Protein AF-A0A414EMF7-F1 (afdb_monomer_lite)

Structure (mmCIF, N/CA/C/O backbone):
data_AF-A0A414EMF7-F1
#
_entry.id   AF-A0A414EMF7-F1
#
loop_
_atom_site.group_PDB
_atom_site.id
_atom_site.type_symbol
_atom_site.label_atom_id
_atom_site.label_alt_id
_atom_site.label_comp_id
_atom_site.label_asym_id
_atom_site.label_entity_id
_atom_site.label_seq_id
_atom_site.pdbx_PDB_ins_code
_atom_site.Cartn_x
_atom_site.Cartn_y
_atom_site.Cartn_z
_atom_site.occupancy
_atom_site.B_iso_or_equiv
_atom_site.auth_seq_id
_atom_site.auth_comp_id
_atom_site.auth_asym_id
_atom_site.auth_atom_id
_atom_site.pdbx_PDB_model_num
ATOM 1 N N . MET A 1 1 ? -19.243 -28.372 12.394 1.00 40.41 1 MET A N 1
ATOM 2 C CA . MET A 1 1 ? -18.171 -29.191 11.798 1.00 40.41 1 MET A CA 1
ATOM 3 C C . MET A 1 1 ? -18.048 -28.735 10.355 1.00 40.41 1 MET A C 1
ATOM 5 O O . MET A 1 1 ? -18.875 -29.112 9.541 1.00 40.41 1 MET A O 1
ATOM 9 N N . VAL A 1 2 ? -17.167 -27.768 10.094 1.00 42.91 2 VAL A N 1
ATOM 10 C CA . VAL A 1 2 ? -16.967 -27.202 8.752 1.00 42.91 2 VAL A CA 1
ATOM 11 C C . VAL A 1 2 ? -15.722 -27.880 8.205 1.00 42.91 2 VAL A C 1
ATOM 13 O O . VAL A 1 2 ? -14.628 -27.635 8.707 1.00 42.91 2 VAL A O 1
ATOM 16 N N . GLU A 1 3 ? -15.904 -28.803 7.265 1.00 45.72 3 GLU A N 1
ATOM 17 C CA . GLU A 1 3 ? -14.784 -29.454 6.594 1.00 45.72 3 GLU A CA 1
ATOM 18 C C . GLU A 1 3 ? -14.095 -28.453 5.670 1.00 45.72 3 GLU A C 1
ATOM 20 O O . GLU A 1 3 ? -14.664 -27.943 4.706 1.00 45.72 3 GLU A O 1
ATOM 25 N N . TYR A 1 4 ? -12.850 -28.152 6.017 1.00 45.81 4 TYR A N 1
ATOM 26 C CA . TYR A 1 4 ? -11.920 -27.399 5.201 1.00 45.81 4 TYR A CA 1
ATOM 27 C C . TYR A 1 4 ? -11.330 -28.356 4.163 1.00 45.81 4 TYR A C 1
ATOM 29 O O . TYR A 1 4 ? -10.590 -29.270 4.521 1.00 45.81 4 TYR A O 1
ATOM 37 N N . VAL A 1 5 ? -11.667 -28.164 2.888 1.00 56.09 5 VAL A N 1
ATOM 38 C CA . VAL A 1 5 ? -11.054 -28.901 1.776 1.00 56.09 5 VAL A CA 1
ATOM 39 C C . VAL A 1 5 ? -9.934 -28.032 1.195 1.00 56.09 5 VAL A C 1
ATOM 41 O O . VAL A 1 5 ? -10.229 -27.043 0.519 1.00 56.09 5 VAL A O 1
ATOM 44 N N . PRO A 1 6 ? -8.649 -28.343 1.449 1.00 53.66 6 PRO A N 1
ATOM 45 C CA . PRO A 1 6 ? -7.547 -27.610 0.846 1.00 53.66 6 PRO A CA 1
ATOM 46 C C . PRO A 1 6 ? -7.408 -28.023 -0.624 1.00 53.66 6 PRO A C 1
ATOM 48 O O . PRO A 1 6 ? -7.032 -29.151 -0.933 1.00 53.66 6 PRO A O 1
ATOM 51 N N . TYR A 1 7 ? -7.687 -27.100 -1.545 1.00 48.19 7 TYR A N 1
ATOM 52 C CA . TYR A 1 7 ? -7.320 -27.264 -2.951 1.00 48.19 7 TYR A CA 1
ATOM 53 C C . TYR A 1 7 ? -5.804 -27.098 -3.100 1.00 48.19 7 TYR A C 1
ATOM 55 O O . TYR A 1 7 ? -5.296 -26.001 -3.327 1.00 48.19 7 TYR A O 1
ATOM 63 N N . THR A 1 8 ? -5.065 -28.197 -2.975 1.00 60.00 8 THR A N 1
ATOM 64 C CA . THR A 1 8 ? -3.690 -28.278 -3.464 1.00 60.00 8 THR A CA 1
ATOM 65 C C . THR A 1 8 ? -3.739 -28.500 -4.974 1.00 60.00 8 THR A C 1
ATOM 67 O O . THR A 1 8 ? -3.892 -29.618 -5.455 1.00 60.00 8 THR A O 1
ATOM 70 N N . LEU A 1 9 ? -3.639 -27.420 -5.752 1.00 50.56 9 LEU A N 1
ATOM 71 C CA . LEU A 1 9 ? -3.332 -27.538 -7.177 1.00 50.56 9 LEU A CA 1
ATOM 72 C C . LEU A 1 9 ? -1.840 -27.873 -7.321 1.00 50.56 9 LEU A C 1
ATOM 74 O O . LEU A 1 9 ? -1.004 -27.045 -6.947 1.00 50.56 9 LEU A O 1
ATOM 78 N N . PRO A 1 10 ? -1.466 -29.044 -7.866 1.00 48.88 10 PRO A N 1
ATOM 79 C CA . PRO A 1 10 ? -0.089 -29.293 -8.242 1.00 48.88 10 PRO A CA 1
ATOM 80 C C . PRO A 1 10 ? 0.187 -28.526 -9.538 1.00 48.88 10 PRO A C 1
ATOM 82 O O . PRO A 1 10 ? -0.061 -29.025 -10.633 1.00 48.88 10 PRO A O 1
ATOM 85 N N . TYR A 1 11 ? 0.731 -27.315 -9.436 1.00 38.62 11 TYR A N 1
ATOM 86 C CA . TYR A 1 11 ? 1.458 -26.725 -10.560 1.00 38.62 11 TYR A CA 1
ATOM 87 C C . TYR A 1 11 ? 2.813 -27.425 -10.668 1.00 38.62 11 TYR A C 1
ATOM 89 O O . TYR A 1 11 ? 3.858 -26.876 -10.330 1.00 38.62 11 TYR A O 1
ATOM 97 N N . THR A 1 12 ? 2.802 -28.681 -11.112 1.00 46.88 12 THR A N 1
ATOM 98 C CA . THR A 1 12 ? 4.007 -29.278 -11.671 1.00 46.88 12 THR A CA 1
ATOM 99 C C . THR A 1 12 ? 4.139 -28.721 -13.080 1.00 46.88 12 THR A C 1
ATOM 101 O O . THR A 1 12 ? 3.406 -29.085 -13.997 1.00 46.88 12 THR A O 1
ATOM 104 N N . CYS A 1 13 ? 5.057 -27.770 -13.250 1.00 42.38 13 CYS A N 1
ATOM 105 C CA . CYS A 1 13 ? 5.504 -27.338 -14.564 1.00 42.38 13 CYS A CA 1
ATOM 106 C C . CYS A 1 13 ? 6.121 -28.559 -15.250 1.00 42.38 13 CYS A C 1
ATOM 108 O O . CYS A 1 13 ? 7.273 -28.911 -15.002 1.00 42.38 13 CYS A O 1
ATOM 110 N N . GLN A 1 14 ? 5.324 -29.260 -16.053 1.00 43.91 14 GLN A N 1
ATOM 111 C CA . GLN A 1 14 ? 5.806 -30.334 -16.902 1.00 43.91 14 GLN A CA 1
ATOM 112 C C . GLN A 1 14 ? 6.824 -29.736 -17.869 1.00 43.91 14 GLN A C 1
ATOM 114 O O . GLN A 1 14 ? 6.471 -29.039 -18.819 1.00 43.91 14 GLN A O 1
ATOM 119 N N . THR A 1 15 ? 8.097 -30.038 -17.632 1.00 49.50 15 THR A N 1
ATOM 120 C CA . THR A 1 15 ? 9.191 -29.889 -18.594 1.00 49.50 15 THR A CA 1
ATOM 121 C C . THR A 1 15 ? 9.010 -30.929 -19.704 1.00 49.50 15 THR A C 1
ATOM 123 O O . THR A 1 15 ? 9.806 -31.848 -19.868 1.00 49.50 15 THR A O 1
ATOM 126 N N . GLY A 1 16 ? 7.902 -30.837 -20.437 1.00 40.62 16 GLY A N 1
ATOM 127 C CA . GLY A 1 16 ? 7.734 -31.483 -21.728 1.00 40.62 16 GLY A CA 1
ATOM 128 C C . GLY A 1 16 ? 8.246 -30.521 -22.788 1.00 40.62 16 GLY A C 1
ATOM 129 O O . GLY A 1 16 ? 7.924 -29.334 -22.745 1.00 40.62 16 GLY A O 1
A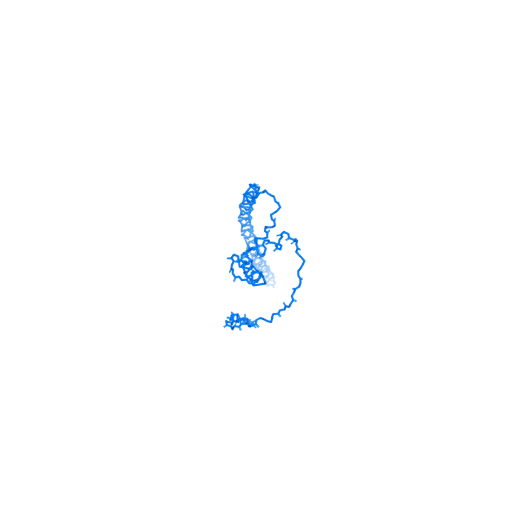TOM 130 N N . ALA A 1 17 ? 9.058 -31.005 -23.725 1.00 52.12 17 ALA A N 1
ATOM 131 C CA . ALA A 1 17 ? 9.447 -30.255 -24.910 1.00 52.12 17 ALA A CA 1
ATOM 132 C C . ALA A 1 17 ? 8.182 -29.884 -25.706 1.00 52.12 17 ALA A C 1
ATOM 134 O O . ALA A 1 17 ? 7.725 -30.631 -26.567 1.00 52.12 17 ALA A O 1
ATOM 135 N N . SER A 1 18 ? 7.575 -28.749 -25.360 1.00 44.59 18 SER A N 1
ATOM 136 C CA . SER A 1 18 ? 6.414 -28.200 -26.043 1.00 44.59 18 SER A CA 1
ATOM 137 C C . SER A 1 18 ? 6.889 -27.737 -27.410 1.00 44.59 18 SER A C 1
ATOM 139 O O . SER A 1 18 ? 7.482 -26.665 -27.550 1.00 44.59 18 SER A O 1
ATOM 141 N N . THR A 1 19 ? 6.689 -28.561 -28.435 1.00 51.62 19 THR A N 1
ATOM 142 C CA . THR A 1 19 ? 6.751 -28.084 -29.813 1.00 51.62 19 THR A CA 1
ATOM 143 C C . THR A 1 19 ? 5.555 -27.157 -30.007 1.00 51.62 19 THR A C 1
ATOM 145 O O . THR A 1 19 ? 4.486 -27.583 -30.443 1.00 51.62 19 THR A O 1
ATOM 148 N N . LEU A 1 20 ? 5.718 -25.897 -29.593 1.00 62.56 20 LEU A N 1
ATOM 149 C CA . LEU A 1 20 ? 4.739 -24.835 -29.776 1.00 62.56 20 LEU A CA 1
ATOM 150 C C . LEU A 1 20 ? 4.358 -24.790 -31.256 1.00 62.56 20 LEU A C 1
ATOM 152 O O . LEU A 1 20 ? 5.228 -24.675 -32.123 1.00 62.56 20 LEU A O 1
ATOM 156 N N . ALA A 1 21 ? 3.062 -24.897 -31.545 1.00 79.00 21 ALA A N 1
ATOM 157 C CA . ALA A 1 21 ? 2.555 -24.743 -32.899 1.00 79.00 21 ALA A CA 1
ATOM 158 C C . ALA A 1 21 ? 3.038 -23.394 -33.457 1.00 79.00 21 ALA A C 1
ATOM 160 O O . ALA A 1 21 ? 2.715 -22.336 -32.913 1.00 79.00 21 ALA A O 1
ATOM 161 N N . LYS A 1 22 ? 3.848 -23.424 -34.523 1.00 81.06 22 LYS A N 1
ATOM 162 C CA . LYS A 1 22 ? 4.320 -22.201 -35.178 1.00 81.06 22 LYS A CA 1
ATOM 163 C C . LYS A 1 22 ? 3.145 -21.540 -35.888 1.00 81.06 22 LYS A C 1
ATOM 165 O O . LYS A 1 22 ? 2.621 -22.074 -36.862 1.00 81.06 22 LYS A O 1
ATOM 170 N N . VAL A 1 23 ? 2.741 -20.370 -35.403 1.00 87.94 23 VAL A N 1
ATOM 171 C CA . VAL A 1 23 ? 1.693 -19.553 -36.022 1.00 87.94 23 VAL A CA 1
ATOM 172 C C . VAL A 1 23 ? 2.349 -18.499 -36.905 1.00 87.94 23 VAL A C 1
ATOM 174 O O . VAL A 1 23 ? 3.248 -17.783 -36.471 1.00 87.94 23 VAL A O 1
ATOM 177 N N . LYS A 1 24 ? 1.888 -18.375 -38.153 1.00 89.00 24 LYS A N 1
ATOM 178 C CA . LYS A 1 24 ? 2.339 -17.306 -39.049 1.00 89.00 24 LYS A CA 1
ATOM 179 C C . LYS A 1 24 ? 1.742 -15.974 -38.598 1.00 89.00 24 LYS A C 1
ATOM 181 O O . LYS A 1 24 ? 0.523 -15.846 -38.489 1.00 89.00 24 LYS A O 1
ATOM 186 N N . LYS A 1 25 ? 2.592 -14.967 -38.403 1.00 89.81 25 LYS A N 1
ATOM 187 C CA . LYS A 1 25 ? 2.176 -13.596 -38.099 1.00 89.81 25 LYS A CA 1
ATOM 188 C C . LYS A 1 25 ? 2.847 -12.611 -39.049 1.00 89.81 25 LYS A C 1
ATOM 190 O O . LYS A 1 25 ? 3.987 -12.810 -39.450 1.00 89.81 25 LYS A O 1
ATOM 195 N N . THR A 1 26 ? 2.111 -11.572 -39.424 1.00 92.12 26 THR A N 1
ATOM 196 C CA . THR A 1 26 ? 2.604 -10.445 -40.221 1.00 92.12 26 THR A CA 1
ATOM 197 C C . THR A 1 26 ? 2.654 -9.207 -39.340 1.00 92.12 26 THR A C 1
ATOM 199 O O . THR A 1 26 ? 1.661 -8.893 -38.678 1.00 92.12 26 THR A O 1
ATOM 202 N N . PHE A 1 27 ? 3.786 -8.511 -39.359 1.00 88.94 27 PHE A N 1
ATOM 203 C CA . PHE A 1 27 ? 4.009 -7.258 -38.644 1.00 88.94 27 PHE A CA 1
ATOM 204 C C . PHE A 1 27 ? 4.236 -6.143 -39.662 1.00 88.94 27 PHE A C 1
ATOM 206 O O . PHE A 1 27 ? 4.742 -6.399 -40.754 1.00 88.94 27 PHE A O 1
ATOM 213 N N . ARG A 1 28 ? 3.827 -4.925 -39.316 1.00 94.62 28 ARG A N 1
ATOM 214 C CA . ARG A 1 28 ? 4.217 -3.715 -40.038 1.00 94.62 28 ARG A CA 1
ATOM 215 C C . ARG A 1 28 ? 5.240 -3.015 -39.160 1.00 94.62 28 ARG A C 1
ATOM 217 O O . ARG A 1 28 ? 4.943 -2.776 -37.994 1.00 94.62 28 ARG A O 1
ATOM 224 N N . ILE A 1 29 ? 6.418 -2.779 -39.707 1.00 92.38 29 ILE A N 1
ATOM 225 C CA . ILE A 1 29 ? 7.547 -2.131 -39.044 1.00 92.38 29 ILE A CA 1
ATOM 226 C C . ILE A 1 29 ? 8.081 -1.052 -39.979 1.00 92.38 29 ILE A C 1
ATOM 228 O O . ILE A 1 29 ? 7.830 -1.116 -41.186 1.00 92.38 29 ILE A O 1
ATOM 232 N N . GLU A 1 30 ? 8.741 -0.058 -39.402 1.00 96.19 30 GLU A N 1
ATOM 233 C CA . GLU A 1 30 ? 9.403 1.011 -40.147 1.00 96.19 30 GLU A CA 1
ATOM 234 C C . GLU A 1 30 ? 10.648 0.462 -40.867 1.00 96.19 30 GLU A C 1
ATOM 236 O O . GLU A 1 30 ? 11.134 -0.629 -40.550 1.00 96.19 30 GLU A O 1
ATOM 241 N N . GLU A 1 31 ? 11.090 1.159 -41.915 1.00 95.25 31 GLU A N 1
ATOM 242 C CA . GLU A 1 31 ? 12.176 0.702 -42.795 1.00 95.25 31 GLU A CA 1
ATOM 243 C C . GLU A 1 31 ? 13.526 0.681 -42.064 1.00 95.25 31 GLU A C 1
ATOM 245 O O . GLU A 1 31 ? 14.247 -0.309 -42.135 1.00 95.25 31 GLU A O 1
ATOM 250 N N . ASP A 1 32 ? 13.801 1.708 -41.266 1.00 95.31 32 ASP A N 1
ATOM 251 C CA . ASP A 1 32 ? 14.966 1.804 -40.385 1.00 95.31 32 ASP A CA 1
ATOM 252 C C . ASP A 1 32 ? 15.003 0.673 -39.343 1.00 95.31 32 ASP A C 1
ATOM 254 O O . ASP A 1 32 ? 16.011 -0.020 -39.203 1.00 95.31 32 ASP A O 1
ATOM 258 N N . ALA A 1 33 ? 13.874 0.391 -38.688 1.00 94.12 33 ALA A N 1
ATOM 259 C CA . ALA A 1 33 ? 13.758 -0.723 -37.747 1.00 94.12 33 ALA A CA 1
ATOM 260 C C . ALA A 1 33 ? 13.949 -2.094 -38.429 1.00 94.12 33 ALA A C 1
ATOM 262 O O . ALA A 1 33 ? 14.392 -3.062 -37.799 1.00 94.12 33 ALA A O 1
ATOM 263 N N . TYR A 1 34 ? 13.599 -2.210 -39.714 1.00 94.50 34 TYR A N 1
ATOM 264 C CA . TYR A 1 34 ? 13.869 -3.414 -40.495 1.00 94.50 34 TYR A CA 1
ATOM 265 C C . TYR A 1 34 ? 15.357 -3.558 -40.824 1.00 94.50 34 TYR A C 1
ATOM 267 O O . TYR A 1 34 ? 15.892 -4.662 -40.688 1.00 94.50 34 TYR A O 1
ATOM 275 N N . ASP A 1 35 ? 16.029 -2.473 -41.202 1.00 96.12 35 ASP A N 1
ATOM 276 C CA . ASP A 1 35 ? 17.465 -2.477 -41.491 1.00 96.12 35 ASP A CA 1
ATOM 277 C C . ASP A 1 35 ? 18.284 -2.873 -40.254 1.00 96.12 35 ASP A C 1
ATOM 279 O O . ASP A 1 35 ? 19.145 -3.757 -40.337 1.00 96.12 35 ASP A O 1
ATOM 283 N N . GLU A 1 36 ? 17.937 -2.338 -39.080 1.00 95.19 36 GLU A N 1
ATOM 284 C CA . GLU A 1 36 ? 18.540 -2.751 -37.806 1.00 95.19 36 GLU A CA 1
ATOM 285 C C . GLU A 1 36 ? 18.321 -4.242 -37.519 1.00 95.19 36 GLU A C 1
ATOM 287 O O . GLU A 1 36 ? 19.240 -4.955 -37.108 1.00 95.19 36 GLU A O 1
ATOM 292 N N . LEU A 1 37 ? 17.112 -4.760 -37.769 1.00 94.12 37 LEU A N 1
ATOM 293 C CA . LEU A 1 37 ? 16.823 -6.184 -37.602 1.00 94.12 37 LEU A CA 1
ATOM 294 C C . LEU A 1 37 ? 17.682 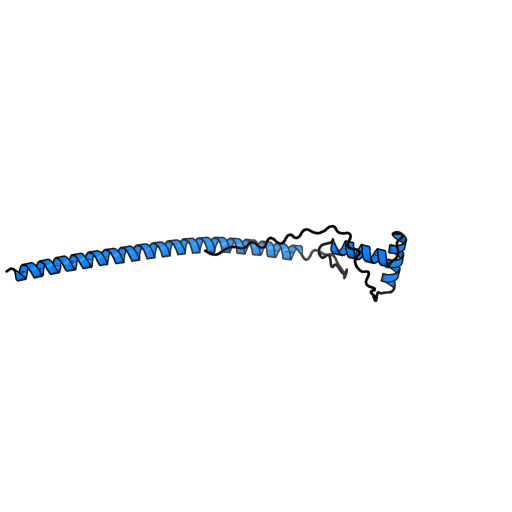-7.049 -38.537 1.00 94.12 37 LEU A C 1
ATOM 296 O O . LEU A 1 37 ? 18.128 -8.130 -38.133 1.00 94.12 37 LEU A O 1
ATOM 300 N N . VAL A 1 38 ? 17.910 -6.603 -39.776 1.00 95.81 38 VAL A N 1
ATOM 301 C CA . VAL A 1 38 ? 18.779 -7.297 -40.734 1.00 95.81 38 VAL A CA 1
ATOM 302 C C . VAL A 1 38 ? 20.212 -7.332 -40.210 1.00 95.81 38 VAL A C 1
ATOM 304 O O . VAL A 1 38 ? 20.787 -8.424 -40.136 1.00 95.81 38 VAL A O 1
ATOM 307 N N . GLU A 1 39 ? 20.756 -6.196 -39.775 1.00 95.50 39 GLU A N 1
ATOM 308 C CA . GLU A 1 39 ? 22.114 -6.107 -39.228 1.00 95.50 39 GLU A CA 1
ATOM 309 C C . GLU A 1 39 ? 22.285 -6.967 -37.965 1.00 95.50 39 GLU A C 1
ATOM 311 O O . GLU A 1 39 ? 23.206 -7.786 -37.888 1.00 95.50 39 GLU A O 1
ATOM 316 N N . LEU A 1 40 ? 21.345 -6.884 -37.018 1.00 94.75 40 LEU A N 1
ATOM 317 C CA . LEU A 1 40 ? 21.335 -7.704 -35.800 1.00 94.75 40 LEU A CA 1
ATOM 318 C C . LEU A 1 40 ? 21.273 -9.201 -36.118 1.00 94.75 40 LEU A C 1
ATOM 320 O O . LEU A 1 40 ? 21.989 -10.006 -35.517 1.00 94.75 40 LEU A O 1
ATOM 324 N N . SER A 1 41 ? 20.434 -9.591 -37.080 1.00 94.69 41 SER A N 1
ATOM 325 C CA . SER A 1 41 ? 20.304 -10.993 -37.483 1.00 94.69 41 SER A CA 1
ATOM 326 C C . SER A 1 41 ? 21.586 -11.531 -38.128 1.00 94.69 41 SER A C 1
ATOM 328 O O . SER A 1 41 ? 21.991 -12.660 -37.830 1.00 94.69 41 SER A O 1
ATOM 330 N N . ALA A 1 42 ? 22.270 -10.706 -38.928 1.00 95.62 42 ALA A N 1
ATOM 331 C CA . ALA A 1 42 ? 23.558 -11.031 -39.529 1.00 95.62 42 ALA A CA 1
ATOM 332 C C . ALA A 1 42 ? 24.658 -11.143 -38.464 1.00 95.62 42 ALA A C 1
ATOM 334 O O . ALA A 1 42 ? 25.390 -12.134 -38.449 1.00 95.62 42 ALA A O 1
ATOM 335 N N . GLY A 1 43 ? 24.715 -10.195 -37.523 1.00 94.44 43 GLY A N 1
ATOM 336 C CA . GLY A 1 43 ? 25.650 -10.223 -36.396 1.00 94.44 43 GLY A CA 1
ATOM 337 C C . GLY A 1 43 ? 25.469 -11.447 -35.492 1.00 94.44 43 GLY A C 1
ATOM 338 O O . GLY A 1 43 ? 26.439 -11.979 -34.955 1.00 94.44 43 GLY A O 1
ATOM 339 N N . TRP A 1 44 ? 24.240 -11.950 -35.359 1.00 92.06 44 TRP A N 1
ATOM 340 C CA . TRP A 1 44 ? 23.935 -13.171 -34.604 1.00 92.06 44 TRP A CA 1
ATOM 341 C C . TRP A 1 44 ? 24.022 -14.460 -35.432 1.00 92.06 44 TRP A C 1
ATOM 343 O O . TRP A 1 44 ? 23.883 -15.548 -34.863 1.00 92.06 44 TRP A O 1
ATOM 353 N N . GLY A 1 45 ? 24.215 -14.364 -36.750 1.00 94.12 45 GLY A N 1
ATOM 354 C CA . GLY A 1 45 ? 24.260 -15.508 -37.662 1.00 94.12 45 GLY A CA 1
ATOM 355 C C . GLY A 1 45 ? 22.952 -16.306 -37.723 1.00 94.12 45 GLY A C 1
ATOM 356 O O . GLY A 1 45 ? 22.981 -17.529 -37.865 1.00 94.12 45 GLY A O 1
ATOM 357 N N . VAL A 1 46 ? 21.798 -15.649 -37.566 1.00 94.75 46 VAL A N 1
ATOM 358 C CA . VAL A 1 46 ? 20.477 -16.302 -37.565 1.00 94.75 46 VAL A CA 1
ATOM 359 C C . VAL A 1 46 ? 19.505 -15.638 -38.530 1.00 94.75 46 VAL A C 1
ATOM 361 O O . VAL A 1 46 ? 19.650 -14.476 -38.877 1.00 94.75 46 VAL A O 1
ATOM 364 N N . ALA A 1 47 ? 18.458 -16.364 -38.929 1.00 93.00 47 ALA A N 1
ATOM 365 C CA . ALA A 1 47 ? 17.353 -15.771 -39.680 1.00 93.00 47 ALA A CA 1
ATOM 366 C C . ALA A 1 47 ? 16.618 -14.708 -38.841 1.00 93.00 47 ALA A C 1
ATOM 368 O O . ALA A 1 47 ? 16.455 -14.882 -37.628 1.00 93.00 47 ALA A O 1
ATOM 369 N N . GLN A 1 48 ? 16.085 -13.665 -39.487 1.00 93.56 48 GLN A N 1
ATOM 370 C CA . GLN A 1 48 ? 15.418 -12.541 -38.811 1.00 93.56 48 GLN A CA 1
ATOM 371 C C . GLN A 1 48 ? 14.284 -13.009 -37.887 1.00 93.56 48 GLN A C 1
ATOM 373 O O . GLN A 1 48 ? 14.184 -12.574 -36.744 1.00 93.56 48 GLN A O 1
ATOM 378 N N . GLY A 1 49 ? 13.468 -13.972 -38.333 1.00 91.44 49 GLY A N 1
ATOM 379 C CA . GLY A 1 49 ? 12.391 -14.534 -37.509 1.00 91.44 49 GLY A CA 1
ATOM 380 C C . GLY A 1 49 ? 12.894 -15.185 -36.215 1.00 91.44 49 GLY A C 1
ATOM 381 O O . GLY A 1 49 ? 12.264 -15.046 -35.171 1.00 91.44 49 GLY A O 1
ATOM 382 N N . ALA A 1 50 ? 14.064 -15.829 -36.247 1.00 91.69 50 ALA A N 1
ATOM 383 C CA . ALA A 1 50 ? 14.678 -16.415 -35.057 1.00 91.69 50 ALA A CA 1
ATOM 384 C C . ALA A 1 50 ? 15.272 -15.344 -34.127 1.00 91.69 50 ALA A C 1
ATOM 386 O O . ALA A 1 50 ? 15.234 -15.513 -32.907 1.00 91.69 50 ALA A O 1
ATOM 387 N N . ALA A 1 51 ? 15.790 -14.242 -34.679 1.00 93.12 51 ALA A N 1
ATOM 388 C CA . ALA A 1 51 ? 16.213 -13.084 -33.891 1.00 93.12 51 ALA A CA 1
ATOM 389 C C . ALA A 1 51 ? 15.020 -12.470 -33.135 1.00 93.12 51 ALA A C 1
ATOM 391 O O . ALA A 1 51 ? 15.099 -12.281 -31.920 1.00 93.12 51 ALA A O 1
ATOM 392 N N . VAL A 1 52 ? 13.883 -12.286 -33.815 1.00 92.31 52 VAL A N 1
ATOM 393 C CA . VAL A 1 52 ? 12.633 -11.796 -33.207 1.00 92.31 52 VAL A CA 1
ATOM 394 C C . VAL A 1 52 ? 12.126 -12.747 -32.117 1.00 92.31 52 VAL A C 1
ATOM 396 O O . VAL A 1 52 ? 11.800 -12.307 -31.015 1.00 92.31 52 VAL A O 1
ATOM 399 N N . GLU A 1 53 ? 12.102 -14.061 -32.364 1.00 91.44 53 GLU A N 1
ATOM 400 C CA . GLU A 1 53 ? 11.694 -15.049 -31.352 1.00 91.44 53 GLU A CA 1
ATOM 401 C C . GLU A 1 53 ? 12.583 -15.007 -30.096 1.00 91.44 53 GLU A C 1
ATOM 403 O O . GLU A 1 53 ? 12.080 -15.109 -28.970 1.00 91.44 53 GLU A O 1
ATOM 408 N N . ARG A 1 54 ? 13.903 -14.848 -30.270 1.00 90.56 54 ARG A N 1
ATOM 409 C CA . ARG A 1 54 ? 14.850 -14.698 -29.153 1.00 90.56 54 ARG A CA 1
ATOM 410 C C . ARG A 1 54 ? 14.589 -13.412 -28.376 1.00 90.56 54 ARG A C 1
ATOM 412 O O . ARG A 1 54 ? 14.503 -13.476 -27.151 1.00 90.56 54 ARG A O 1
ATOM 419 N N . ALA A 1 55 ? 14.402 -12.290 -29.067 1.00 89.25 55 ALA A N 1
ATOM 420 C CA . ALA A 1 55 ? 14.103 -11.003 -28.446 1.00 89.25 55 ALA A CA 1
ATOM 421 C C . ALA A 1 55 ? 12.806 -11.056 -27.621 1.00 89.25 55 ALA A C 1
ATOM 423 O O . ALA A 1 55 ? 12.809 -10.671 -26.456 1.00 89.25 55 ALA A O 1
ATOM 424 N N . ILE A 1 56 ? 11.729 -11.644 -28.158 1.00 88.81 56 ILE A N 1
ATOM 425 C CA . ILE A 1 56 ? 10.460 -11.825 -27.428 1.00 88.81 56 ILE A CA 1
ATOM 426 C C . ILE A 1 56 ? 10.661 -12.669 -26.162 1.00 88.81 56 ILE A C 1
ATOM 428 O O . ILE A 1 56 ? 10.081 -12.380 -25.114 1.00 88.81 56 ILE A O 1
ATOM 432 N N . ARG A 1 57 ? 11.477 -13.727 -26.237 1.00 89.69 57 ARG A N 1
ATOM 433 C CA . ARG A 1 57 ? 11.775 -14.574 -25.075 1.00 89.69 57 ARG A CA 1
ATOM 434 C C . ARG A 1 57 ? 12.561 -13.818 -24.005 1.00 89.69 57 ARG A C 1
ATOM 436 O O . ARG A 1 57 ? 12.312 -14.041 -22.823 1.00 89.69 57 ARG A O 1
ATOM 443 N N . LEU A 1 58 ? 13.506 -12.971 -24.406 1.00 88.38 58 LEU A N 1
ATOM 444 C CA . LEU A 1 58 ? 14.282 -12.135 -23.489 1.00 88.38 58 LEU A CA 1
ATOM 445 C C . LEU A 1 58 ? 13.402 -11.060 -22.848 1.00 88.38 58 LEU A C 1
ATOM 447 O O . LEU A 1 58 ? 13.384 -10.955 -21.628 1.00 88.38 58 LEU A O 1
ATOM 451 N N . ALA A 1 59 ? 12.595 -10.356 -23.644 1.00 84.69 59 ALA A N 1
ATOM 452 C CA . ALA A 1 59 ? 11.675 -9.329 -23.161 1.00 84.69 59 ALA A CA 1
ATOM 453 C C . ALA A 1 59 ? 10.706 -9.866 -22.096 1.00 84.69 59 ALA A C 1
ATOM 455 O O . ALA A 1 59 ? 10.431 -9.190 -21.119 1.00 84.69 59 ALA A O 1
ATOM 456 N N . ARG A 1 60 ? 10.242 -11.116 -22.231 1.00 84.31 60 ARG A N 1
ATOM 457 C CA . ARG A 1 60 ? 9.379 -11.770 -21.228 1.00 84.31 60 ARG A CA 1
ATOM 458 C C . ARG A 1 60 ? 10.074 -12.106 -19.907 1.00 84.31 60 ARG A C 1
ATOM 460 O O . ARG A 1 60 ? 9.389 -12.316 -18.914 1.00 84.31 60 ARG A O 1
ATOM 467 N N . GLN A 1 61 ? 11.396 -12.265 -19.914 1.00 84.38 61 GLN A N 1
ATOM 468 C CA . GLN A 1 61 ? 12.179 -12.576 -18.711 1.00 84.38 61 GLN A CA 1
ATOM 469 C C . GLN A 1 61 ? 12.579 -11.313 -17.944 1.00 84.38 61 GLN A C 1
ATOM 471 O O . GLN A 1 61 ? 12.958 -11.406 -16.779 1.00 84.38 61 GLN A O 1
ATOM 476 N N . MET A 1 62 ? 12.476 -10.148 -18.582 1.00 72.75 62 MET A N 1
ATOM 477 C CA . MET A 1 62 ? 12.669 -8.853 -17.948 1.00 72.75 62 MET A CA 1
ATOM 478 C C . MET A 1 62 ? 11.322 -8.391 -17.359 1.00 72.75 62 MET A C 1
ATOM 480 O O . MET A 1 62 ? 10.341 -8.333 -18.098 1.00 72.75 62 MET A O 1
ATOM 484 N N . PRO A 1 63 ? 11.218 -8.092 -16.051 1.00 63.03 63 PRO A N 1
ATOM 485 C CA . PRO A 1 63 ? 10.001 -7.504 -15.488 1.00 63.03 63 PRO A CA 1
ATOM 486 C C . PRO A 1 63 ? 9.781 -6.107 -16.090 1.00 63.03 63 PRO A C 1
ATOM 488 O O . PRO A 1 63 ? 10.693 -5.293 -16.015 1.00 63.03 63 PRO A O 1
ATOM 491 N N . ASP A 1 64 ? 8.612 -5.879 -16.710 1.00 58.41 64 ASP A N 1
ATOM 492 C CA . ASP A 1 64 ? 8.133 -4.655 -17.390 1.00 58.41 64 ASP A CA 1
ATOM 493 C C . ASP A 1 64 ? 9.124 -3.478 -17.444 1.00 58.41 64 ASP A C 1
ATOM 495 O O . ASP A 1 64 ? 8.949 -2.442 -16.805 1.00 58.41 64 ASP A O 1
ATOM 499 N N . THR A 1 65 ? 10.150 -3.596 -18.286 1.00 56.66 65 THR A N 1
ATOM 500 C CA . THR A 1 65 ? 10.874 -2.433 -18.801 1.00 56.66 65 THR A CA 1
ATOM 501 C C . THR A 1 65 ? 10.259 -2.059 -20.142 1.00 56.66 65 THR A C 1
ATOM 503 O O . THR A 1 65 ? 10.889 -2.164 -21.193 1.00 56.66 65 THR A O 1
ATOM 506 N N . CYS A 1 66 ? 8.991 -1.654 -20.131 1.00 51.66 66 CYS A N 1
ATOM 507 C CA . CYS A 1 66 ? 8.423 -0.879 -21.225 1.00 51.66 66 CYS A CA 1
ATOM 508 C C . CYS A 1 66 ? 9.013 0.537 -21.165 1.00 51.66 66 CYS A C 1
ATOM 510 O O . CYS A 1 66 ? 8.360 1.482 -20.735 1.00 51.66 66 CYS A O 1
ATOM 512 N N . GLN A 1 67 ? 10.278 0.669 -21.562 1.00 49.34 67 GLN A N 1
ATOM 513 C CA . GLN A 1 67 ? 10.854 1.948 -21.950 1.00 49.34 67 GLN A CA 1
ATOM 514 C C . GLN A 1 67 ? 10.812 2.009 -23.472 1.00 49.34 67 GLN A C 1
ATOM 516 O O . GLN A 1 67 ? 11.656 1.465 -24.174 1.00 49.34 67 GLN A O 1
ATOM 521 N N . THR A 1 68 ? 9.741 2.611 -23.982 1.00 45.62 68 THR A N 1
ATOM 522 C CA . THR A 1 68 ? 9.821 3.305 -25.262 1.00 45.62 68 THR A CA 1
ATOM 523 C C . THR A 1 68 ? 10.575 4.588 -24.963 1.00 45.62 68 THR A C 1
ATOM 525 O O . THR A 1 68 ? 10.058 5.449 -24.250 1.00 45.62 68 THR A O 1
ATOM 528 N N . ASP A 1 69 ? 11.809 4.674 -25.448 1.00 47.88 69 ASP A N 1
ATOM 529 C CA . ASP A 1 69 ? 12.664 5.848 -25.332 1.00 47.88 69 ASP A CA 1
ATOM 530 C C . ASP A 1 69 ? 12.038 7.038 -26.073 1.00 47.88 69 ASP A C 1
ATOM 532 O O . ASP A 1 69 ? 12.324 7.316 -27.233 1.00 47.88 69 ASP A O 1
ATOM 536 N N . ALA A 1 70 ? 11.170 7.764 -25.376 1.00 44.44 70 ALA A N 1
ATOM 537 C CA . ALA A 1 70 ? 10.820 9.137 -25.687 1.00 44.44 70 ALA A CA 1
ATOM 538 C C . ALA A 1 70 ? 11.418 10.025 -24.591 1.00 44.44 70 ALA A C 1
ATOM 540 O O . ALA A 1 70 ? 10.740 10.447 -23.663 1.00 44.44 70 ALA A O 1
ATOM 541 N N . SER A 1 71 ? 12.718 10.277 -24.747 1.00 48.66 71 SER A N 1
ATOM 542 C CA . SER A 1 71 ? 13.452 11.422 -24.205 1.00 48.66 71 SER A CA 1
ATOM 543 C C . SER A 1 71 ? 13.620 11.535 -22.679 1.00 48.66 71 SER A C 1
ATOM 545 O O . SER A 1 71 ? 12.683 11.687 -21.904 1.00 48.66 71 SER A O 1
ATOM 547 N N . THR A 1 72 ? 14.893 11.703 -22.307 1.00 42.09 72 THR A N 1
ATOM 548 C CA . THR A 1 72 ? 15.407 12.317 -21.068 1.00 42.09 72 THR A CA 1
ATOM 549 C C . THR A 1 72 ? 15.233 11.530 -19.770 1.00 42.09 72 THR A C 1
ATOM 551 O O . THR A 1 72 ? 14.270 11.667 -19.025 1.00 42.09 72 THR A O 1
ATOM 554 N N . SER A 1 73 ? 16.305 10.820 -19.424 1.00 56.31 73 SER A N 1
ATOM 555 C CA . SER A 1 73 ? 16.783 10.748 -18.049 1.00 56.31 73 SER A CA 1
ATOM 556 C C . SER A 1 73 ? 16.846 12.152 -17.428 1.00 56.31 73 SER A C 1
ATOM 558 O O . SER A 1 73 ? 17.643 12.960 -17.901 1.00 56.31 73 SER A O 1
ATOM 560 N N . ASP A 1 74 ? 16.073 12.422 -16.374 1.00 44.03 74 ASP A N 1
ATOM 561 C CA . ASP A 1 74 ? 16.584 13.165 -15.212 1.00 44.03 74 ASP A CA 1
ATOM 562 C C . ASP A 1 74 ? 15.667 13.026 -13.977 1.00 44.03 74 ASP A C 1
ATOM 564 O O . ASP A 1 74 ? 14.533 13.496 -13.962 1.00 44.03 74 ASP A O 1
ATOM 568 N N . GLY A 1 75 ? 16.164 12.353 -12.934 1.00 53.38 75 GLY A N 1
ATOM 569 C CA . GLY A 1 75 ? 16.000 12.705 -11.511 1.00 53.38 75 GLY A CA 1
ATOM 570 C C . GLY A 1 75 ? 14.629 12.909 -10.835 1.00 53.38 75 GLY A C 1
ATOM 571 O O . GLY A 1 75 ? 14.625 13.187 -9.636 1.00 53.38 75 GLY A O 1
ATOM 572 N N . GLY A 1 76 ? 13.484 12.796 -11.512 1.00 54.72 76 GLY A N 1
ATOM 573 C CA . GLY A 1 76 ? 12.182 13.235 -10.972 1.00 54.72 76 GLY A CA 1
ATOM 574 C C . GLY A 1 76 ? 11.495 12.290 -9.974 1.00 54.72 76 GLY A C 1
ATOM 575 O O . GLY A 1 76 ? 10.815 12.748 -9.053 1.00 54.72 76 GLY A O 1
ATOM 576 N N . ASP A 1 77 ? 11.698 10.977 -10.099 1.00 62.00 77 ASP A N 1
ATOM 577 C CA . ASP A 1 77 ? 10.894 9.991 -9.356 1.00 62.00 77 ASP A CA 1
ATOM 578 C C . ASP A 1 77 ? 11.348 9.791 -7.899 1.00 62.00 77 ASP A C 1
ATOM 580 O O . ASP A 1 77 ? 10.565 9.393 -7.036 1.00 62.00 77 ASP A O 1
ATOM 584 N N . SER A 1 78 ? 12.599 10.132 -7.575 1.00 72.25 78 SER A N 1
ATOM 585 C CA . SER A 1 78 ? 13.171 9.897 -6.239 1.00 72.25 78 SER A CA 1
ATOM 586 C C . SER A 1 78 ? 12.534 10.776 -5.152 1.00 72.25 78 SER A C 1
ATOM 588 O O . SER A 1 78 ? 12.254 10.312 -4.045 1.00 72.25 78 SER A O 1
ATOM 590 N N . ALA A 1 79 ? 12.221 12.038 -5.469 1.00 82.50 79 ALA A N 1
ATOM 591 C CA . ALA A 1 79 ? 11.609 12.964 -4.513 1.00 82.50 79 ALA A CA 1
ATOM 592 C C . ALA A 1 79 ? 10.142 12.609 -4.211 1.00 82.50 79 ALA A C 1
ATOM 594 O O . ALA A 1 79 ? 9.711 12.679 -3.057 1.00 82.50 79 ALA A O 1
ATOM 595 N N . ALA A 1 80 ? 9.385 12.183 -5.227 1.00 85.44 80 ALA A N 1
ATOM 596 C CA . ALA A 1 80 ? 8.007 11.728 -5.059 1.00 85.44 80 ALA A CA 1
ATOM 597 C C . ALA A 1 80 ? 7.943 10.443 -4.217 1.00 85.44 80 ALA A C 1
ATOM 599 O O . ALA A 1 80 ? 7.141 10.350 -3.285 1.00 85.44 80 ALA A O 1
ATOM 600 N N . VAL A 1 81 ? 8.842 9.487 -4.474 1.00 89.19 81 VAL A N 1
ATOM 601 C CA . VAL A 1 81 ? 8.949 8.251 -3.686 1.00 89.19 81 VAL A CA 1
ATOM 602 C C . VAL A 1 81 ? 9.355 8.547 -2.238 1.00 89.19 81 VAL A C 1
ATOM 604 O O . VAL A 1 81 ? 8.727 8.031 -1.313 1.00 89.19 81 VAL A O 1
ATOM 607 N N . ALA A 1 82 ? 10.325 9.434 -2.005 1.00 90.75 82 ALA A N 1
ATOM 608 C CA . ALA A 1 82 ? 10.713 9.845 -0.652 1.00 90.75 82 ALA A CA 1
ATOM 609 C C . ALA A 1 82 ? 9.562 10.531 0.109 1.00 90.75 82 ALA A C 1
ATOM 611 O O . ALA A 1 82 ? 9.355 10.271 1.299 1.00 90.75 82 ALA A O 1
ATOM 612 N N . ALA A 1 83 ? 8.772 11.367 -0.572 1.00 92.62 83 ALA A N 1
ATOM 613 C CA . ALA A 1 83 ? 7.592 11.995 0.015 1.00 92.62 83 ALA A CA 1
ATOM 614 C C . ALA A 1 83 ? 6.522 10.961 0.405 1.00 92.62 83 ALA A C 1
ATOM 616 O O . ALA A 1 83 ? 5.956 11.056 1.497 1.00 92.62 83 ALA A O 1
ATOM 617 N N . LEU A 1 84 ? 6.284 9.950 -0.437 1.00 95.00 84 LEU A N 1
ATOM 618 C CA . LEU A 1 84 ? 5.354 8.856 -0.138 1.00 95.00 84 LEU A CA 1
ATOM 619 C C . LEU A 1 84 ? 5.825 8.010 1.052 1.00 95.00 84 LEU A C 1
ATOM 621 O O . LEU A 1 84 ? 5.016 7.703 1.927 1.00 95.00 84 LEU A O 1
ATOM 625 N N . ILE A 1 85 ? 7.123 7.706 1.148 1.00 94.88 85 ILE A N 1
ATOM 626 C CA . ILE A 1 85 ? 7.707 7.010 2.308 1.00 94.88 85 ILE A CA 1
ATOM 627 C C . ILE A 1 85 ? 7.500 7.833 3.589 1.00 94.88 85 ILE A C 1
ATOM 629 O O . ILE A 1 85 ? 7.058 7.303 4.610 1.00 94.88 85 ILE A O 1
ATOM 633 N N . GLY A 1 86 ? 7.747 9.145 3.535 1.00 94.75 86 GLY A N 1
ATOM 634 C CA . GLY A 1 86 ? 7.509 10.041 4.668 1.00 94.75 86 GLY A CA 1
ATOM 635 C C . GLY A 1 86 ? 6.030 10.141 5.064 1.00 94.75 86 GLY A C 1
ATOM 636 O O . GLY A 1 86 ? 5.710 10.246 6.250 1.00 94.75 86 GLY A O 1
ATOM 637 N N . GLN A 1 87 ? 5.111 10.092 4.097 1.00 96.56 87 GLN A N 1
ATOM 638 C CA . GLN A 1 87 ? 3.673 10.034 4.371 1.00 96.56 87 GLN A CA 1
ATOM 639 C C . GLN A 1 87 ? 3.257 8.698 4.989 1.00 96.56 87 GLN A C 1
ATOM 641 O O . GLN A 1 87 ? 2.434 8.700 5.906 1.00 96.56 87 GLN A O 1
ATOM 646 N N . LEU A 1 88 ? 3.829 7.585 4.530 1.00 96.94 88 LEU A N 1
ATOM 647 C CA . LEU A 1 88 ? 3.545 6.257 5.065 1.00 96.94 88 LEU A CA 1
ATOM 648 C C . LEU A 1 88 ? 3.946 6.168 6.542 1.00 96.94 88 LEU A C 1
ATOM 650 O O . LEU A 1 88 ? 3.102 5.852 7.375 1.00 96.94 88 LEU A O 1
ATOM 654 N N . ALA A 1 89 ? 5.161 6.606 6.883 1.00 95.88 89 ALA A N 1
ATOM 655 C CA . ALA A 1 89 ? 5.636 6.633 8.267 1.00 95.88 89 ALA A CA 1
ATOM 656 C C . ALA A 1 89 ? 4.728 7.464 9.197 1.00 95.88 89 ALA A C 1
ATOM 658 O O . ALA A 1 89 ? 4.447 7.069 10.327 1.00 95.88 89 ALA A O 1
ATOM 659 N N . LYS A 1 90 ? 4.212 8.607 8.719 1.00 97.25 90 LYS A N 1
ATOM 660 C CA . LYS A 1 90 ? 3.258 9.425 9.490 1.00 97.25 90 LYS A CA 1
ATOM 661 C C . LYS A 1 90 ? 1.923 8.716 9.712 1.00 97.25 90 LYS A C 1
ATOM 663 O O . LYS A 1 90 ? 1.326 8.887 10.773 1.00 97.25 90 LYS A O 1
ATOM 668 N N . LYS A 1 91 ? 1.434 7.964 8.722 1.00 97.81 91 LYS A N 1
ATOM 669 C CA . LYS A 1 91 ? 0.183 7.204 8.850 1.00 97.81 91 LYS A CA 1
ATOM 670 C C . LYS A 1 91 ? 0.357 6.019 9.794 1.00 97.81 91 LYS A C 1
ATOM 672 O O . LYS A 1 91 ? -0.524 5.809 10.620 1.00 97.81 91 LYS A O 1
ATOM 677 N N . ASP A 1 92 ? 1.492 5.330 9.748 1.00 97.81 92 ASP A N 1
ATOM 678 C CA . ASP A 1 92 ? 1.798 4.229 10.672 1.00 97.81 92 ASP A CA 1
ATOM 679 C C . ASP A 1 92 ? 1.838 4.708 12.132 1.00 97.81 92 ASP A C 1
ATOM 681 O O . ASP A 1 92 ? 1.219 4.102 13.006 1.00 97.81 92 ASP A O 1
ATOM 685 N N . GLU A 1 93 ? 2.456 5.863 12.388 1.00 97.12 93 GLU A N 1
ATOM 686 C CA . GLU A 1 93 ? 2.459 6.503 13.711 1.00 97.12 93 GLU A CA 1
ATOM 687 C C . GLU A 1 93 ? 1.040 6.878 14.189 1.00 97.12 93 GLU A C 1
ATOM 689 O O . GLU A 1 93 ? 0.694 6.720 15.362 1.00 97.12 93 GLU A O 1
ATOM 694 N N . GLN A 1 94 ? 0.182 7.369 13.287 1.00 98.19 94 GLN A N 1
ATOM 695 C CA . GLN A 1 94 ? -1.219 7.660 13.612 1.00 98.19 94 GLN A CA 1
ATOM 696 C C . GLN A 1 94 ? -2.015 6.387 13.913 1.00 98.19 94 GLN A C 1
ATOM 698 O O . GLN A 1 94 ? -2.827 6.383 14.839 1.00 98.19 94 GLN A O 1
ATOM 703 N N . ILE A 1 95 ? -1.772 5.311 13.162 1.00 97.44 95 ILE A N 1
ATOM 704 C CA . ILE A 1 95 ? -2.403 4.008 13.387 1.00 97.44 95 ILE A CA 1
ATOM 705 C C . ILE A 1 95 ? -2.0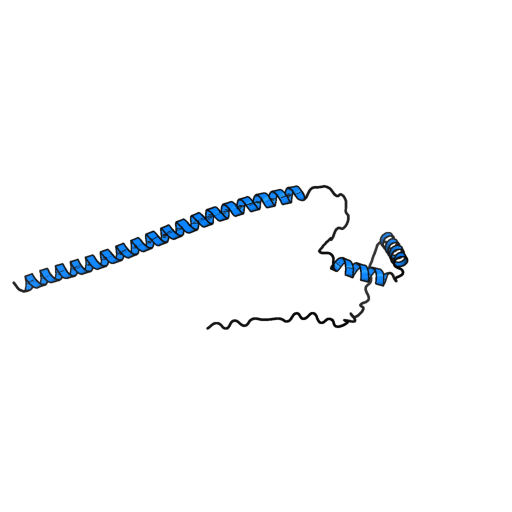16 3.478 14.769 1.00 97.44 95 ILE A C 1
ATOM 707 O O . ILE A 1 95 ? -2.905 3.074 15.516 1.00 97.44 95 ILE A O 1
ATOM 711 N N . ALA A 1 96 ? -0.740 3.562 15.156 1.00 97.75 96 ALA A N 1
ATOM 712 C CA . ALA A 1 96 ? -0.285 3.135 16.480 1.00 97.75 96 ALA A CA 1
ATOM 713 C C . ALA A 1 96 ? -1.029 3.863 17.618 1.00 97.75 96 ALA A C 1
ATOM 715 O O . ALA A 1 96 ? -1.559 3.219 18.526 1.00 97.75 96 ALA A O 1
ATOM 716 N N . LYS A 1 97 ? -1.169 5.192 17.527 1.00 97.31 97 LYS A N 1
ATOM 717 C CA . LYS A 1 97 ? -1.906 5.999 18.522 1.00 97.31 97 LYS A CA 1
ATOM 718 C C . LYS A 1 97 ? -3.393 5.669 18.583 1.00 97.31 97 LYS A C 1
ATOM 720 O O . LYS A 1 97 ? -3.987 5.630 19.662 1.00 97.31 97 LYS A O 1
ATOM 725 N N . LEU A 1 98 ? -4.015 5.431 17.429 1.00 98.19 98 LEU A N 1
ATOM 726 C CA . LEU A 1 98 ? -5.414 5.014 17.378 1.00 98.19 98 LEU A CA 1
ATOM 727 C C . LEU A 1 98 ? -5.599 3.624 17.990 1.00 98.19 98 LEU A C 1
ATOM 729 O O . LEU A 1 98 ? -6.561 3.422 18.725 1.00 98.19 98 LEU A O 1
ATOM 733 N N . MET A 1 99 ? -4.678 2.690 17.744 1.00 97.81 99 MET A N 1
ATOM 734 C CA . MET A 1 99 ? -4.716 1.358 18.353 1.00 97.81 99 MET A CA 1
ATOM 735 C C . MET A 1 99 ? -4.620 1.428 19.880 1.00 97.81 99 MET A C 1
ATOM 737 O O . MET A 1 99 ? -5.393 0.755 20.561 1.00 97.81 99 MET A O 1
ATOM 741 N N . GLU A 1 100 ? -3.738 2.273 20.416 1.00 96.81 100 GLU A N 1
ATOM 742 C CA . GLU A 1 100 ? -3.646 2.532 21.858 1.00 96.81 100 GLU A CA 1
ATOM 743 C C . GLU A 1 100 ? -4.962 3.103 22.410 1.00 96.81 100 GLU A C 1
ATOM 745 O O . GLU A 1 100 ? -5.547 2.549 23.341 1.00 96.81 100 GLU A O 1
ATOM 750 N N . THR A 1 101 ? -5.507 4.132 21.757 1.00 96.69 101 THR A N 1
ATOM 751 C CA . THR A 1 101 ? -6.771 4.766 22.174 1.00 96.69 101 THR A CA 1
ATOM 752 C C . THR A 1 101 ? -7.954 3.790 22.131 1.00 96.69 101 THR A C 1
ATOM 754 O O . THR A 1 101 ? -8.816 3.803 23.015 1.00 96.69 101 THR A O 1
ATOM 757 N N . VAL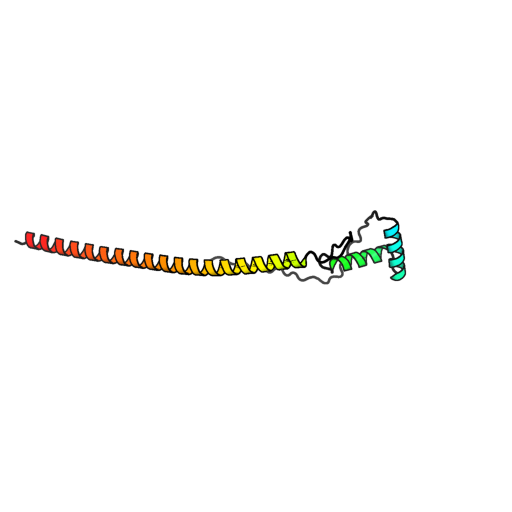 A 1 102 ? -8.018 2.921 21.116 1.00 98.00 102 VAL A N 1
ATOM 758 C CA . VAL A 1 102 ? -9.051 1.879 20.997 1.00 98.00 102 VAL A CA 1
ATOM 759 C C . VAL A 1 102 ? -8.896 0.835 22.102 1.00 98.00 102 VAL A C 1
ATOM 761 O O . VAL A 1 102 ? -9.902 0.406 22.676 1.00 98.00 102 VAL A O 1
ATOM 764 N N . ALA A 1 103 ? -7.665 0.448 22.440 1.00 97.19 103 ALA A N 1
ATOM 765 C CA . ALA A 1 103 ? -7.406 -0.475 23.539 1.00 97.19 103 ALA A CA 1
ATOM 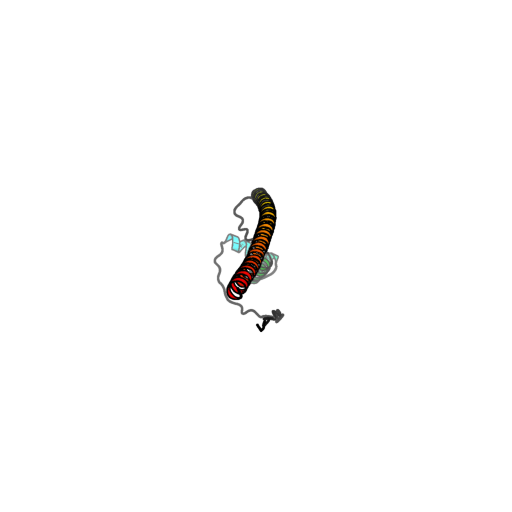766 C C . ALA A 1 103 ? -7.854 0.116 24.886 1.00 97.19 103 ALA A C 1
ATOM 768 O O . ALA A 1 103 ? -8.549 -0.559 25.650 1.00 97.19 103 ALA A O 1
ATOM 769 N N . ASP A 1 104 ? -7.537 1.383 25.148 1.00 96.81 104 ASP A N 1
ATOM 770 C CA . ASP A 1 104 ? -7.955 2.073 26.370 1.00 96.81 104 ASP A CA 1
ATOM 771 C C . ASP A 1 104 ? -9.472 2.261 26.440 1.00 96.81 104 ASP A C 1
ATOM 773 O O . ASP A 1 104 ? -10.091 1.966 27.465 1.00 96.81 104 ASP A O 1
ATOM 777 N N . SER A 1 105 ? -10.101 2.643 25.326 1.00 95.12 105 SER A N 1
ATOM 778 C CA . SER A 1 105 ? -11.564 2.751 25.234 1.00 95.12 105 SER A CA 1
ATOM 779 C C . SER A 1 105 ? -12.241 1.404 25.496 1.00 95.12 105 SER A C 1
ATOM 781 O O . SER A 1 105 ? -13.244 1.334 26.205 1.00 95.12 105 SER A O 1
ATOM 783 N N . THR A 1 106 ? -11.669 0.311 24.987 1.00 95.94 106 THR A N 1
ATOM 784 C CA . THR A 1 106 ? -12.184 -1.046 25.219 1.00 95.94 106 THR A CA 1
ATOM 785 C C . THR A 1 106 ? -12.082 -1.436 26.693 1.00 95.94 106 THR A C 1
ATOM 787 O O . THR A 1 106 ? -13.052 -1.951 27.252 1.00 95.94 106 THR A O 1
ATOM 790 N N . LYS A 1 107 ? -10.954 -1.140 27.356 1.00 95.94 107 LYS A N 1
ATOM 791 C CA . LYS A 1 107 ? -10.799 -1.366 28.804 1.00 95.94 107 LYS A CA 1
ATOM 792 C C . LYS A 1 107 ? -11.805 -0.552 29.616 1.00 95.94 107 LYS A C 1
ATOM 794 O O . LYS A 1 107 ? -12.407 -1.087 30.543 1.00 95.94 107 LYS A O 1
ATOM 799 N N . ALA A 1 108 ? -12.024 0.713 29.258 1.00 95.50 108 ALA A N 1
ATOM 800 C CA . ALA A 1 108 ? -13.001 1.566 29.928 1.00 95.50 108 ALA A CA 1
ATOM 801 C C . ALA A 1 108 ? -14.433 1.024 29.778 1.00 95.50 108 ALA A C 1
ATOM 803 O O . ALA A 1 108 ? -15.171 0.960 30.762 1.00 95.50 108 ALA A O 1
ATOM 804 N N . VAL A 1 109 ? -14.810 0.567 28.578 1.00 95.12 109 VAL A N 1
ATOM 805 C CA . VAL A 1 109 ? -16.120 -0.057 28.324 1.00 95.12 109 VAL A CA 1
ATOM 806 C C . VAL A 1 109 ? -16.290 -1.339 29.138 1.00 95.12 109 VAL A C 1
ATOM 808 O O . VAL A 1 109 ? -17.328 -1.520 29.772 1.00 95.12 109 VAL A O 1
ATOM 811 N N . GLN A 1 110 ? -15.276 -2.204 29.171 1.00 94.25 110 GLN A N 1
ATOM 812 C CA . GLN A 1 110 ? -15.309 -3.427 29.978 1.00 94.25 110 GLN A CA 1
ATOM 813 C C . GLN A 1 110 ? -15.433 -3.115 31.475 1.00 94.25 110 GLN A C 1
ATOM 815 O O . GLN A 1 110 ? -16.245 -3.733 32.164 1.00 94.25 110 GLN A O 1
ATOM 820 N N . GLY A 1 111 ? -14.691 -2.119 31.970 1.00 92.25 111 GLY A N 1
ATOM 821 C CA . GLY A 1 111 ? -14.791 -1.652 33.353 1.00 92.25 111 GLY A CA 1
ATOM 822 C C . GLY A 1 111 ? -16.185 -1.119 33.691 1.00 92.25 111 GLY A C 1
ATOM 823 O O . GLY A 1 111 ? -16.767 -1.516 34.699 1.00 92.25 111 GLY A O 1
ATOM 824 N N . ALA A 1 112 ? -16.769 -0.289 32.824 1.00 92.31 112 ALA A N 1
ATOM 825 C CA . ALA A 1 112 ? -18.126 0.222 33.009 1.00 92.31 112 ALA A CA 1
ATOM 826 C C . ALA A 1 112 ? -19.169 -0.908 33.015 1.00 92.31 112 ALA A C 1
ATOM 828 O O . ALA A 1 112 ? -20.047 -0.933 33.875 1.00 92.31 112 ALA A O 1
ATOM 829 N N . GLN A 1 113 ? -19.062 -1.876 32.100 1.00 92.94 113 GLN A N 1
ATOM 830 C CA . GLN A 1 113 ? -19.961 -3.034 32.058 1.00 92.94 113 GLN A CA 1
ATOM 831 C C . GLN A 1 113 ? -19.858 -3.900 33.320 1.00 92.94 113 GLN A C 1
ATOM 833 O O . GLN A 1 113 ? -20.890 -4.327 33.841 1.00 92.94 113 GLN A O 1
ATOM 838 N N . ALA A 1 114 ? -18.646 -4.122 33.838 1.00 90.88 114 ALA A N 1
ATOM 839 C CA . ALA A 1 114 ? -18.438 -4.849 35.089 1.00 90.88 114 ALA A CA 1
ATOM 840 C C . ALA A 1 114 ? -19.107 -4.131 36.274 1.00 90.88 114 ALA A C 1
ATOM 842 O O . ALA A 1 114 ? -19.879 -4.752 37.005 1.00 90.88 114 ALA A O 1
ATOM 843 N N . LEU A 1 115 ? -18.902 -2.814 36.397 1.00 89.50 115 LEU A N 1
ATOM 844 C CA . LEU A 1 115 ? -19.541 -1.996 37.435 1.00 89.50 115 LEU A CA 1
ATOM 845 C C . LEU A 1 115 ? -21.073 -1.996 37.317 1.00 89.50 115 LEU A C 1
ATOM 847 O O . LEU A 1 115 ? -21.779 -2.096 38.322 1.00 89.50 115 LEU A O 1
ATOM 851 N N . HIS A 1 116 ? -21.613 -1.921 36.097 1.00 89.75 116 HIS A N 1
ATOM 852 C CA . HIS A 1 116 ? -23.055 -2.021 35.870 1.00 89.75 116 HIS A CA 1
ATOM 853 C C . HIS A 1 116 ? -23.618 -3.384 36.281 1.00 89.75 116 HIS A C 1
ATOM 855 O O . HIS A 1 116 ? -24.695 -3.438 36.878 1.00 89.75 116 HIS A O 1
ATOM 861 N N . HIS A 1 117 ? -22.906 -4.474 35.994 1.00 86.75 117 HIS A N 1
ATOM 862 C CA . HIS A 1 117 ? -23.334 -5.809 36.399 1.00 86.75 117 HIS A CA 1
ATOM 863 C C . HIS A 1 117 ? -23.320 -5.972 37.925 1.00 86.75 117 HIS A C 1
ATOM 865 O O . HIS A 1 117 ? -24.299 -6.454 38.495 1.00 86.75 117 HIS A O 1
ATOM 871 N N . GLU A 1 118 ? -22.268 -5.497 38.594 1.00 86.62 118 GLU A N 1
ATOM 872 C CA . GLU A 1 118 ? -22.157 -5.518 40.057 1.00 86.62 118 GLU A CA 1
ATOM 873 C C . GLU A 1 118 ? -23.262 -4.678 40.722 1.00 86.62 118 GLU A C 1
ATOM 875 O O . GLU A 1 118 ? -23.935 -5.131 41.650 1.00 86.62 118 GLU A O 1
ATOM 880 N N . THR A 1 119 ? -23.534 -3.480 40.199 1.00 89.00 119 THR A N 1
ATOM 881 C CA . THR A 1 119 ? -24.602 -2.606 40.718 1.00 89.00 119 THR A CA 1
ATOM 882 C C . THR A 1 119 ? -25.979 -3.250 40.539 1.00 89.00 119 THR A C 1
ATOM 884 O O . THR A 1 119 ? -26.815 -3.221 41.440 1.00 89.00 119 THR A O 1
ATOM 887 N N . ALA A 1 120 ? -26.229 -3.889 39.394 1.00 86.88 120 ALA A N 1
ATOM 888 C CA . ALA A 1 120 ? -27.483 -4.603 39.170 1.00 86.88 120 ALA A CA 1
ATOM 889 C C . ALA A 1 120 ? -27.631 -5.809 40.115 1.00 86.88 120 ALA A C 1
ATOM 891 O O . ALA A 1 120 ? -28.724 -6.064 40.626 1.00 86.88 120 ALA A O 1
ATOM 892 N N . GLN A 1 121 ? -26.539 -6.533 40.377 1.00 89.00 121 GLN A N 1
ATOM 893 C CA . GLN A 1 121 ? -26.540 -7.687 41.273 1.00 89.00 121 GLN A CA 1
ATOM 894 C C . GLN A 1 121 ? -26.775 -7.282 42.735 1.00 89.00 121 GLN A C 1
ATOM 896 O O . GLN A 1 121 ? -27.587 -7.910 43.418 1.00 89.00 121 GLN A O 1
ATOM 901 N N . THR A 1 122 ? -26.114 -6.225 43.210 1.00 85.88 122 THR A N 1
ATOM 902 C CA . THR A 1 122 ? -26.276 -5.720 44.585 1.00 85.88 122 THR A CA 1
ATOM 903 C C . THR A 1 122 ? -27.702 -5.233 44.841 1.00 85.88 122 THR A C 1
ATOM 905 O O . THR A 1 122 ? -28.323 -5.654 45.818 1.00 85.88 122 THR A O 1
ATOM 908 N N . LEU A 1 123 ? -28.279 -4.456 43.917 1.00 89.56 123 LEU A N 1
ATOM 909 C CA . LEU A 1 123 ? -29.675 -4.009 44.005 1.00 89.56 123 LEU A CA 1
ATOM 910 C C . LEU A 1 123 ? -30.673 -5.177 43.985 1.00 89.56 123 LEU A C 1
ATOM 912 O O . LEU A 1 123 ? -31.695 -5.142 44.677 1.00 89.56 123 LEU A O 1
ATOM 916 N N . ALA A 1 124 ? -30.392 -6.227 43.208 1.00 87.81 124 ALA A N 1
ATOM 917 C CA . ALA A 1 124 ? -31.233 -7.418 43.180 1.00 87.81 124 ALA A CA 1
ATOM 918 C C . ALA A 1 124 ? -31.233 -8.140 44.537 1.00 87.81 124 ALA A C 1
ATOM 920 O O . ALA A 1 124 ? -32.306 -8.488 45.039 1.00 87.81 124 ALA A O 1
ATOM 921 N N . LEU A 1 125 ? -30.059 -8.316 45.154 1.00 88.44 125 LEU A N 1
ATOM 922 C CA . LEU A 1 125 ? -29.943 -8.923 46.481 1.00 88.44 125 LEU A CA 1
ATOM 923 C C . LEU A 1 125 ? -30.656 -8.078 47.542 1.00 88.44 125 LEU A C 1
ATOM 925 O O . LEU A 1 125 ? -31.525 -8.605 48.242 1.00 88.44 125 LEU A O 1
ATOM 929 N N . GLU A 1 126 ? -30.409 -6.768 47.578 1.00 89.81 126 GLU A N 1
ATOM 930 C CA . GLU A 1 126 ? -31.052 -5.860 48.534 1.00 89.81 126 GLU A CA 1
ATOM 931 C C . GLU A 1 126 ? -32.586 -5.906 48.412 1.00 89.81 126 GLU A C 1
ATOM 933 O O . GLU A 1 126 ? -33.303 -6.015 49.409 1.00 89.81 126 GLU A O 1
ATOM 938 N N . SER A 1 127 ? -33.121 -5.924 47.185 1.00 89.81 127 SER A N 1
ATOM 939 C CA . SER A 1 127 ? -34.566 -6.050 46.954 1.00 89.81 127 SER A CA 1
ATOM 940 C C . SER A 1 127 ? -35.141 -7.345 47.540 1.00 89.81 127 SER A C 1
ATOM 942 O O . SER A 1 127 ? -36.242 -7.346 48.107 1.00 89.81 127 SER A O 1
ATOM 944 N N . THR A 1 128 ? -34.419 -8.462 47.417 1.00 87.25 128 THR A N 1
ATOM 945 C CA . THR A 1 128 ? -34.865 -9.746 47.978 1.00 87.25 128 THR A CA 1
ATOM 946 C C . THR A 1 128 ? -34.830 -9.745 49.504 1.00 87.25 128 THR A C 1
ATOM 948 O O . THR A 1 128 ? -35.799 -10.185 50.128 1.00 87.25 128 THR A O 1
ATOM 951 N N . GLU A 1 129 ? -33.799 -9.164 50.114 1.00 90.19 129 GLU A N 1
ATOM 952 C CA . GLU A 1 129 ? -33.683 -9.027 51.568 1.00 90.19 129 GLU A CA 1
ATOM 953 C C . GLU A 1 129 ? -34.770 -8.109 52.139 1.00 90.19 129 GLU A C 1
ATOM 955 O O . GLU A 1 129 ? -35.445 -8.455 53.117 1.00 90.19 129 GLU A O 1
ATOM 960 N N . GLN A 1 130 ? -35.026 -6.976 51.479 1.00 90.00 130 GLN A N 1
ATOM 961 C CA . GLN A 1 130 ? -36.113 -6.065 51.836 1.00 90.00 130 GLN A CA 1
ATOM 962 C C . GLN A 1 130 ? -37.477 -6.765 51.759 1.00 90.00 130 GLN A C 1
ATOM 964 O O . GLN A 1 130 ? -38.292 -6.646 52.685 1.00 90.00 130 GLN A O 1
ATOM 969 N N . LYS A 1 131 ? -37.735 -7.540 50.693 1.00 93.00 131 LYS A N 1
ATOM 970 C CA . LYS A 1 131 ? -38.968 -8.336 50.558 1.00 93.00 131 LYS A CA 1
ATOM 971 C C . LYS A 1 131 ? -39.099 -9.352 51.690 1.00 93.00 131 LYS A C 1
ATOM 973 O O . LYS A 1 131 ? -40.171 -9.422 52.294 1.00 93.00 131 LYS A O 1
ATOM 978 N N . LEU A 1 132 ? -38.041 -10.094 52.016 1.00 91.12 132 LEU A N 1
ATOM 979 C CA . LEU A 1 132 ? -38.047 -11.065 53.116 1.00 91.12 132 LEU A CA 1
ATOM 980 C C . LEU A 1 132 ? -38.322 -10.392 54.470 1.00 91.12 132 LEU A C 1
ATOM 982 O O . LEU A 1 132 ? -39.196 -10.845 55.212 1.00 91.12 132 LEU A O 1
ATOM 986 N N . SER A 1 133 ? -37.662 -9.269 54.764 1.00 91.94 133 SER A N 1
ATOM 987 C CA . SER A 1 133 ? -37.893 -8.470 55.978 1.00 91.94 133 SER A CA 1
ATOM 988 C C . SER A 1 133 ? -39.338 -7.963 56.079 1.00 91.94 133 SER A C 1
ATOM 990 O O . SER A 1 133 ? -39.975 -8.054 57.137 1.00 91.94 133 SER A O 1
ATOM 992 N N . ARG A 1 134 ? -39.903 -7.459 54.973 1.00 93.56 134 ARG A N 1
ATOM 993 C CA . ARG A 1 134 ? -41.308 -7.025 54.908 1.00 93.56 134 ARG A CA 1
ATOM 994 C C . ARG A 1 134 ? -42.267 -8.188 55.169 1.00 93.56 134 ARG A C 1
ATOM 996 O O . ARG A 1 134 ? -43.193 -8.047 55.968 1.00 93.56 134 ARG A O 1
ATOM 1003 N N . TRP A 1 135 ? -42.030 -9.337 54.543 1.00 93.81 135 TRP A N 1
ATOM 1004 C CA . TRP A 1 135 ? -42.822 -10.551 54.754 1.00 93.81 135 TRP A CA 1
ATOM 1005 C C . TRP A 1 135 ? -42.771 -11.044 56.203 1.00 93.81 135 TRP A C 1
ATOM 1007 O O . TRP A 1 135 ? -43.806 -11.406 56.762 1.00 93.81 135 TRP A O 1
ATOM 1017 N N . GLN A 1 136 ? -41.602 -11.017 56.845 1.00 92.12 136 GLN A N 1
ATOM 1018 C CA . GLN A 1 136 ? -41.466 -11.395 58.255 1.00 92.12 136 GLN A CA 1
ATOM 1019 C C . GLN A 1 136 ? -42.269 -10.475 59.181 1.00 92.12 136 GLN A C 1
ATOM 1021 O O . GLN A 1 136 ? -42.939 -10.964 60.093 1.00 92.12 136 GLN A O 1
ATOM 1026 N N . ARG A 1 137 ? -42.240 -9.158 58.935 1.00 93.94 137 ARG A N 1
ATOM 1027 C CA . ARG A 1 137 ? -43.044 -8.184 59.692 1.00 93.94 137 ARG A CA 1
ATOM 1028 C C . ARG A 1 137 ? -44.541 -8.452 59.548 1.00 93.94 137 ARG A C 1
ATOM 1030 O O . ARG A 1 137 ? -45.229 -8.553 60.560 1.00 93.94 137 ARG A O 1
ATOM 1037 N N . LEU A 1 138 ? -45.019 -8.655 58.319 1.00 94.56 138 LEU A N 1
ATOM 1038 C CA . LEU A 1 138 ? -46.418 -9.011 58.052 1.00 94.56 138 LEU A CA 1
ATOM 1039 C C . LEU A 1 138 ? -46.820 -10.304 58.770 1.00 94.56 138 LEU A C 1
ATOM 1041 O O . LEU A 1 138 ? -47.840 -10.349 59.451 1.00 94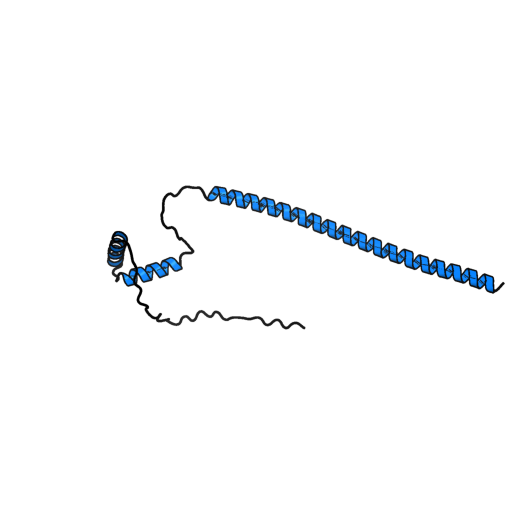.56 138 LEU A O 1
ATOM 1045 N N . ARG A 1 139 ? -45.978 -11.339 58.699 1.00 93.75 139 ARG A N 1
ATOM 1046 C CA . ARG A 1 139 ? -46.240 -12.629 59.346 1.00 93.75 139 ARG A CA 1
ATOM 1047 C C . ARG A 1 139 ? -46.294 -12.539 60.876 1.00 93.75 139 ARG A C 1
ATOM 1049 O O . ARG A 1 139 ? -47.028 -13.309 61.487 1.00 93.75 139 ARG A O 1
ATOM 1056 N N . ARG A 1 140 ? -45.521 -11.643 61.503 1.00 93.88 140 ARG A N 1
ATOM 1057 C CA . ARG A 1 140 ? -45.609 -11.380 62.953 1.00 93.88 140 ARG A CA 1
ATOM 1058 C C . ARG A 1 140 ? -46.906 -10.662 63.311 1.00 93.88 140 ARG A C 1
ATOM 1060 O O . ARG A 1 140 ? -47.554 -11.082 64.257 1.00 93.88 140 ARG A O 1
ATOM 1067 N N . ALA A 1 141 ? -47.303 -9.655 62.531 1.00 93.56 141 ALA A N 1
ATOM 1068 C CA . ALA A 1 141 ? -48.560 -8.933 62.740 1.00 93.56 141 ALA A CA 1
ATOM 1069 C C . ALA A 1 141 ? -49.792 -9.851 62.643 1.00 93.56 141 ALA A C 1
ATOM 1071 O O . ALA A 1 141 ? -50.758 -9.653 63.361 1.00 93.56 141 ALA A O 1
ATOM 1072 N N . TRP A 1 142 ? -49.737 -10.881 61.796 1.00 89.81 142 TRP A N 1
ATOM 1073 C CA . TRP A 1 142 ? -50.814 -11.868 61.646 1.00 89.81 142 TRP A CA 1
ATOM 1074 C C . TRP A 1 142 ? -50.884 -12.912 62.769 1.00 89.81 142 TRP A C 1
ATOM 1076 O O . TRP A 1 142 ? -51.861 -13.648 62.845 1.00 89.81 142 TRP A O 1
ATOM 1086 N N . LYS A 1 143 ? -49.835 -13.038 63.590 1.00 90.06 143 LYS A N 1
ATOM 1087 C CA . LYS A 1 143 ? -49.798 -13.955 64.742 1.00 90.06 143 LYS A CA 1
ATOM 1088 C C . LYS A 1 143 ? -50.050 -13.246 66.081 1.00 90.06 143 LYS A C 1
ATOM 1090 O O . LYS A 1 143 ? -49.868 -13.886 67.114 1.00 90.06 143 LYS A O 1
ATOM 1095 N N . GLY A 1 144 ? -50.391 -11.955 66.045 1.00 64.50 144 GLY A N 1
ATOM 1096 C CA . GLY A 1 144 ? -50.858 -11.175 67.193 1.00 64.50 144 GLY A CA 1
ATOM 1097 C C . GLY A 1 144 ? -52.347 -11.359 67.421 1.00 64.50 144 GLY A C 1
ATOM 1098 O O . GLY A 1 144 ? -53.073 -11.468 66.408 1.00 64.50 144 GLY A O 1
#

Sequence (144 aa):
MVEYVPYTLPYTCQTGASTLAKVKKTFRIEEDAYDELVELSAGWGVAQGAAVERAIRLARQMPDTCQTDASTSDGGDSAAVAALIGQLAKKDEQIAKLMETVADSTKAVQGAQALHHETAQTLALESTEQKLSRWQRLRRAWKG

Secondary structure (DSSP, 8-state):
------------------------------HHHHHHHHHHHHHTTS-HHHHHHHHHHHHTTSS-------S---S-HHHHHHHHHHHHHHHHHHHHHHHHHHHHHHHHHHHHHHHHHHHHHHHHHHHHHHHHHHHHHHHHHTT-

pLDDT: mean 81.56, std 18.89, range [38.62, 98.19]

Foldseek 3Di:
DDDDDDPPDPPPVPPDPPPDPDDDDDDDDDPVVVVVLVVVCVVVVHDSVVVVVVVVVVCVVDDDPPDPPPDDDDDDVPVVVVVVVVVVVVVVVVVVVVVVVVVVVVVVVVVVVVVVVVVVVVVVVVVVVVVVVVVVVVVVVVVD

Radius of gyration: 40.29 Å; chains: 1; bounding box: 76×45×110 Å